Protein AF-A0A350PFK4-F1 (afdb_monomer)

Structure (mmCIF, N/CA/C/O backbone):
data_AF-A0A350PFK4-F1
#
_entry.id   AF-A0A350PFK4-F1
#
loop_
_atom_site.group_PDB
_atom_site.id
_atom_site.type_symbol
_atom_site.label_atom_id
_atom_site.label_alt_id
_atom_site.label_comp_id
_atom_site.label_asym_id
_atom_site.label_entity_id
_atom_site.label_seq_id
_atom_site.pdbx_PDB_ins_code
_atom_site.Cartn_x
_atom_site.Cartn_y
_atom_site.Cartn_z
_atom_site.occupancy
_atom_site.B_iso_or_equiv
_atom_site.auth_seq_id
_atom_site.auth_comp_id
_atom_site.auth_asym_id
_atom_site.auth_atom_id
_atom_site.pdbx_PDB_model_num
ATOM 1 N N . ASP A 1 1 ? 0.253 -9.016 -6.739 1.00 80.12 1 ASP A N 1
ATOM 2 C CA . ASP A 1 1 ? 0.658 -7.840 -5.948 1.00 80.12 1 ASP A CA 1
ATOM 3 C C . ASP A 1 1 ? 0.060 -7.994 -4.553 1.00 80.12 1 ASP A C 1
ATOM 5 O O . ASP A 1 1 ? -1.036 -8.541 -4.464 1.00 80.12 1 ASP A O 1
ATOM 9 N N . ALA A 1 2 ? 0.773 -7.601 -3.497 1.00 94.44 2 ALA A N 1
ATOM 10 C CA . ALA A 1 2 ? 0.327 -7.741 -2.106 1.00 94.44 2 ALA A CA 1
ATOM 11 C C . ALA A 1 2 ? -0.932 -6.897 -1.832 1.00 94.44 2 ALA A C 1
ATOM 13 O O . ALA A 1 2 ? -1.894 -7.385 -1.240 1.00 94.44 2 ALA A O 1
ATOM 14 N N . LEU A 1 3 ? -0.962 -5.672 -2.372 1.00 96.88 3 LEU A N 1
ATOM 15 C CA . LEU A 1 3 ? -2.106 -4.765 -2.247 1.00 96.88 3 LEU A CA 1
ATOM 16 C C . LEU A 1 3 ? -3.360 -5.329 -2.910 1.00 96.88 3 LEU A C 1
ATOM 18 O O . LEU A 1 3 ? -4.416 -5.331 -2.292 1.00 96.88 3 LEU A O 1
ATOM 22 N N . PHE A 1 4 ? -3.243 -5.857 -4.132 1.00 97.50 4 PHE A N 1
ATOM 23 C CA . PHE A 1 4 ? -4.371 -6.477 -4.835 1.00 97.50 4 PHE A CA 1
ATOM 24 C C . PHE A 1 4 ? -5.001 -7.612 -4.020 1.00 97.50 4 PHE A C 1
ATOM 26 O O . PHE A 1 4 ? -6.222 -7.688 -3.923 1.00 97.50 4 PHE A O 1
ATOM 33 N N . LEU A 1 5 ? -4.174 -8.473 -3.413 1.00 97.31 5 LEU A N 1
ATOM 34 C CA . LEU A 1 5 ? -4.668 -9.578 -2.594 1.00 97.31 5 LEU A CA 1
ATOM 35 C C . LEU A 1 5 ? -5.418 -9.071 -1.358 1.00 97.31 5 LEU A C 1
ATOM 37 O O . LEU A 1 5 ? -6.504 -9.567 -1.077 1.00 97.31 5 LEU A O 1
ATOM 41 N N . CYS A 1 6 ? -4.880 -8.063 -0.665 1.00 97.88 6 CYS A N 1
ATOM 42 C CA . CYS A 1 6 ? -5.566 -7.436 0.467 1.00 97.88 6 CYS A CA 1
ATOM 43 C C . CYS A 1 6 ? -6.889 -6.800 0.044 1.00 97.88 6 CYS A C 1
ATOM 45 O O . CYS A 1 6 ? -7.912 -7.047 0.670 1.00 97.88 6 CYS A O 1
ATOM 47 N N . CYS A 1 7 ? -6.884 -6.019 -1.036 1.00 98.19 7 CYS A N 1
ATOM 48 C CA . CYS A 1 7 ? -8.085 -5.348 -1.520 1.00 98.19 7 CYS A CA 1
ATOM 49 C C . CYS A 1 7 ? -9.170 -6.362 -1.922 1.00 98.19 7 CYS A C 1
ATOM 51 O O . CYS A 1 7 ? -10.337 -6.181 -1.596 1.00 98.19 7 CYS A O 1
ATOM 53 N N . LYS A 1 8 ? -8.783 -7.486 -2.544 1.00 98.06 8 LYS A N 1
ATOM 54 C CA . LYS A 1 8 ? -9.703 -8.599 -2.823 1.00 98.06 8 LYS A CA 1
ATOM 55 C C . LYS A 1 8 ? -10.194 -9.313 -1.566 1.00 98.06 8 LYS A C 1
ATOM 57 O O . LYS A 1 8 ? -11.352 -9.702 -1.521 1.00 98.06 8 LYS A O 1
ATOM 62 N N . TYR A 1 9 ? -9.333 -9.512 -0.571 1.00 98.06 9 TYR A N 1
ATOM 63 C CA . TYR A 1 9 ? -9.701 -10.171 0.683 1.00 98.06 9 TYR A CA 1
ATOM 64 C C . TYR A 1 9 ? -10.717 -9.353 1.492 1.00 98.06 9 TYR A C 1
ATOM 66 O O . TYR A 1 9 ? -11.637 -9.922 2.070 1.00 98.06 9 TYR A O 1
ATOM 74 N N . PHE A 1 10 ? -10.555 -8.028 1.514 1.00 98.12 10 PHE A N 1
ATOM 75 C CA . PHE A 1 10 ? -11.450 -7.111 2.221 1.00 98.12 10 PHE A CA 1
ATOM 76 C C . PHE A 1 10 ? -12.681 -6.683 1.416 1.00 98.12 10 PHE A C 1
ATOM 78 O O . PHE A 1 10 ? -13.485 -5.932 1.959 1.00 98.12 10 PHE A O 1
ATOM 85 N N . ASP A 1 11 ? -12.817 -7.150 0.170 1.00 98.06 11 ASP A N 1
ATOM 86 C CA . ASP A 1 11 ? -13.897 -6.777 -0.753 1.00 98.06 11 ASP A CA 1
ATOM 87 C C . ASP A 1 11 ? -14.102 -5.254 -0.797 1.00 98.06 11 ASP A C 1
ATOM 89 O O . ASP A 1 11 ? -15.135 -4.716 -0.400 1.00 98.06 11 ASP A O 1
ATOM 93 N N . VAL A 1 12 ? -13.028 -4.543 -1.161 1.00 98.12 12 VAL A N 1
ATOM 94 C CA . VAL A 1 12 ? -13.013 -3.077 -1.103 1.00 98.12 12 VAL A CA 1
ATOM 95 C C . VAL A 1 12 ? -13.955 -2.453 -2.135 1.00 98.12 12 VAL A C 1
ATOM 97 O O . VAL A 1 12 ? -14.027 -2.912 -3.272 1.00 98.12 12 VAL A O 1
ATOM 100 N N . ASP A 1 13 ? -14.612 -1.369 -1.731 1.00 98.38 13 ASP A N 1
ATOM 101 C CA . ASP A 1 13 ? -15.510 -0.551 -2.548 1.00 98.38 13 ASP A CA 1
ATOM 102 C C . ASP A 1 13 ? -14.851 0.823 -2.769 1.00 98.38 13 ASP A C 1
ATOM 104 O O . ASP A 1 13 ? -13.875 0.901 -3.508 1.00 98.38 13 ASP A O 1
ATOM 108 N N . GLU A 1 14 ? -15.251 1.894 -2.076 1.00 98.56 14 GLU A N 1
ATOM 109 C CA . GLU A 1 14 ? -14.534 3.180 -2.130 1.00 98.56 14 GLU A CA 1
ATOM 110 C C . GLU A 1 14 ? -13.286 3.177 -1.224 1.00 98.56 14 GLU A C 1
ATOM 112 O O . GLU A 1 14 ? -13.370 2.943 -0.014 1.00 98.56 14 GLU A O 1
ATOM 117 N N . VAL A 1 15 ? -12.117 3.481 -1.797 1.00 98.69 15 VAL A N 1
ATOM 118 C CA . VAL A 1 15 ? -10.838 3.555 -1.079 1.00 98.69 15 VAL A CA 1
ATOM 119 C C . V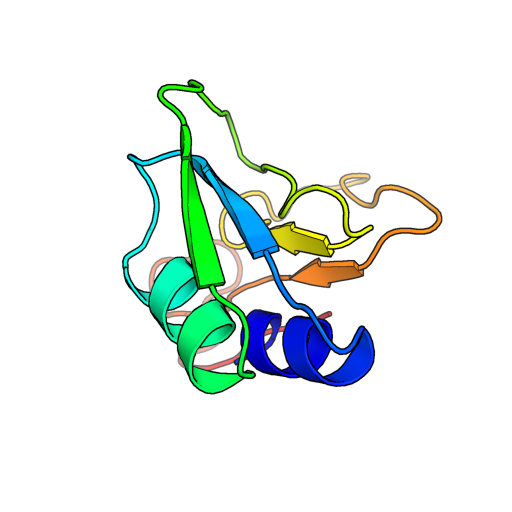AL A 1 15 ? -10.228 4.949 -1.187 1.00 98.69 15 VAL A C 1
ATOM 121 O O . VAL A 1 15 ? -9.935 5.426 -2.287 1.00 98.69 15 VAL A O 1
ATOM 124 N N . GLU A 1 16 ? -9.942 5.577 -0.044 1.00 98.69 16 GLU A N 1
ATOM 125 C CA . GLU A 1 16 ? -9.214 6.849 -0.008 1.00 98.69 16 GLU A CA 1
ATOM 126 C C . GLU A 1 16 ? -7.701 6.628 0.100 1.00 98.69 16 GLU A C 1
ATOM 128 O O . GLU A 1 16 ? -7.225 5.931 1.005 1.00 98.69 16 GLU A O 1
ATOM 133 N N . ILE A 1 17 ? -6.941 7.253 -0.804 1.00 98.56 17 ILE A N 1
ATOM 134 C CA . ILE A 1 17 ? -5.470 7.236 -0.811 1.00 98.56 17 ILE A CA 1
ATOM 135 C C . ILE A 1 17 ? -4.894 8.612 -1.183 1.00 98.56 17 ILE A C 1
ATOM 137 O O . ILE A 1 17 ? -5.533 9.362 -1.923 1.00 98.56 17 ILE A O 1
ATOM 141 N N . PRO A 1 18 ? -3.650 8.927 -0.779 1.00 98.25 18 PRO A N 1
ATOM 142 C CA . PRO A 1 18 ? -2.950 10.114 -1.250 1.00 98.25 18 PRO A CA 1
ATOM 143 C C . PRO A 1 18 ? -2.798 10.130 -2.775 1.00 98.25 18 PRO A C 1
ATOM 145 O O . PRO A 1 18 ? -2.375 9.142 -3.382 1.00 98.25 18 PRO A O 1
ATOM 148 N N . ALA A 1 19 ? -3.042 11.282 -3.397 1.00 97.75 19 ALA A N 1
ATOM 149 C CA . ALA A 1 19 ? -2.829 11.514 -4.826 1.00 97.75 19 ALA A CA 1
ATOM 150 C C . ALA A 1 19 ? -1.363 11.294 -5.231 1.00 97.75 19 ALA A C 1
ATOM 152 O O . ALA A 1 19 ? -1.059 10.785 -6.312 1.00 97.75 19 ALA A O 1
ATOM 153 N N . LYS A 1 20 ? -0.431 11.648 -4.340 1.00 97.19 20 LYS A N 1
ATOM 154 C CA . LYS A 1 20 ? 1.013 11.490 -4.545 1.00 97.19 20 LYS A CA 1
ATOM 155 C C . LYS A 1 20 ? 1.481 10.109 -4.092 1.00 97.19 20 LYS A C 1
ATOM 157 O O . LYS A 1 20 ? 2.191 9.988 -3.099 1.00 97.19 20 LYS A O 1
ATOM 162 N N . THR A 1 21 ? 1.118 9.062 -4.826 1.00 95.94 21 THR A N 1
ATOM 163 C CA . THR A 1 21 ? 1.580 7.692 -4.549 1.00 95.94 21 THR A CA 1
ATOM 164 C C . THR A 1 21 ? 2.060 6.955 -5.807 1.00 95.94 21 THR A C 1
ATOM 166 O O . THR A 1 21 ? 2.076 7.500 -6.911 1.00 95.94 21 THR A O 1
ATOM 169 N N . TYR A 1 22 ? 2.519 5.712 -5.656 1.00 94.31 22 TYR A N 1
ATOM 170 C CA . TYR A 1 22 ? 2.875 4.845 -6.774 1.00 94.31 22 TYR A CA 1
ATOM 171 C C . TYR A 1 22 ? 1.632 4.439 -7.568 1.00 94.31 22 TYR A C 1
ATOM 173 O O . TYR A 1 22 ? 0.671 3.933 -7.003 1.00 94.31 22 TYR A O 1
ATOM 181 N N . LEU A 1 23 ? 1.698 4.561 -8.899 1.00 95.62 23 LEU A N 1
ATOM 182 C CA . LEU A 1 23 ? 0.595 4.237 -9.820 1.00 95.62 23 LEU A CA 1
ATOM 183 C C . LEU A 1 23 ? 0.011 2.824 -9.644 1.00 95.62 23 LEU A C 1
ATOM 185 O O . LEU A 1 23 ? -1.154 2.596 -9.951 1.00 95.62 23 LEU A O 1
ATOM 189 N N . SER A 1 24 ? 0.805 1.870 -9.147 1.00 95.25 24 SER A N 1
ATOM 190 C CA . SER A 1 24 ? 0.369 0.488 -8.930 1.00 95.25 24 SER A CA 1
ATOM 191 C C . SER A 1 24 ? -0.668 0.353 -7.812 1.00 95.25 24 SER A C 1
ATOM 193 O O . SER A 1 24 ? -1.399 -0.636 -7.784 1.00 95.25 24 SER A O 1
ATOM 195 N N . VAL A 1 25 ? -0.747 1.322 -6.896 1.00 97.19 25 VAL A N 1
ATOM 196 C CA . VAL A 1 25 ? -1.701 1.303 -5.779 1.00 97.19 25 VAL A CA 1
ATOM 197 C C . VAL A 1 25 ? -3.134 1.532 -6.253 1.00 97.19 25 VAL A C 1
ATOM 199 O O . VAL A 1 25 ? -3.932 0.608 -6.089 1.00 97.19 25 VAL A O 1
ATOM 202 N N . PRO A 1 26 ? -3.478 2.658 -6.916 1.00 98.06 26 PRO A N 1
ATOM 203 C CA . PRO A 1 26 ? -4.817 2.825 -7.476 1.00 98.06 26 PRO A CA 1
ATOM 204 C C . PRO A 1 26 ? -5.153 1.730 -8.495 1.00 98.06 26 PRO A C 1
ATOM 206 O O . PRO A 1 26 ? -6.276 1.243 -8.515 1.00 98.06 26 PRO A O 1
ATOM 209 N N . GLN A 1 27 ? -4.180 1.260 -9.285 1.00 97.94 27 GLN A N 1
ATOM 210 C CA . GLN A 1 27 ? -4.397 0.127 -10.194 1.00 97.94 27 GLN A CA 1
ATOM 211 C C . GLN A 1 27 ? -4.784 -1.162 -9.458 1.00 97.94 27 GLN A C 1
ATOM 213 O O . GLN A 1 27 ? -5.632 -1.901 -9.948 1.00 97.94 27 GLN A O 1
ATOM 218 N N . SER A 1 28 ? -4.181 -1.443 -8.299 1.00 98.00 28 SER A N 1
ATOM 219 C CA . SER A 1 28 ? -4.513 -2.627 -7.496 1.00 98.00 28 SER A CA 1
ATOM 220 C C . SER A 1 28 ? -5.918 -2.541 -6.902 1.00 98.00 28 SER A C 1
ATOM 222 O O . SER A 1 28 ? -6.622 -3.549 -6.905 1.00 98.00 28 SER A O 1
ATOM 224 N N . ILE A 1 29 ? -6.327 -1.352 -6.449 1.00 98.56 29 ILE A N 1
ATOM 225 C CA . ILE A 1 29 ? -7.681 -1.087 -5.939 1.00 98.56 29 ILE A CA 1
ATOM 226 C C . ILE A 1 29 ? -8.710 -1.285 -7.061 1.00 98.56 29 ILE A C 1
ATOM 228 O O . ILE A 1 29 ? -9.585 -2.139 -6.940 1.00 98.56 29 ILE A O 1
ATOM 232 N N . ILE A 1 30 ? -8.526 -0.616 -8.203 1.00 98.50 30 ILE A N 1
ATOM 233 C CA . ILE A 1 30 ? -9.431 -0.720 -9.361 1.00 98.50 30 ILE A CA 1
ATOM 234 C C . ILE A 1 30 ? -9.521 -2.162 -9.867 1.00 98.50 30 ILE A C 1
ATOM 236 O O . ILE A 1 30 ? -10.601 -2.684 -10.126 1.00 98.50 30 ILE A O 1
ATOM 240 N N . HIS A 1 31 ? -8.388 -2.861 -9.961 1.00 98.25 31 HIS A N 1
ATOM 241 C CA . HIS A 1 31 ? -8.374 -4.261 -10.385 1.00 98.25 31 HIS A CA 1
ATOM 242 C C . HIS A 1 31 ? -9.070 -5.186 -9.373 1.00 98.25 31 HIS A C 1
ATOM 244 O O . HIS A 1 31 ? -9.620 -6.226 -9.745 1.00 98.25 31 HIS A O 1
ATOM 250 N N . SER A 1 32 ? -9.070 -4.823 -8.089 1.00 98.00 32 SER A N 1
ATOM 251 C CA . SER A 1 32 ? -9.823 -5.555 -7.075 1.00 98.00 32 SER A CA 1
ATOM 252 C C . SER A 1 32 ? -11.336 -5.316 -7.141 1.00 98.00 32 SER A C 1
ATOM 254 O O . SER A 1 32 ? -12.072 -6.125 -6.585 1.00 98.00 32 SER A O 1
ATOM 256 N N . GLY A 1 33 ? -11.799 -4.332 -7.915 1.00 98.06 33 GLY A N 1
ATOM 257 C CA . GLY A 1 33 ? -13.216 -4.000 -8.084 1.00 98.06 33 GLY A CA 1
ATOM 258 C C . GLY A 1 33 ? -13.674 -2.769 -7.304 1.00 98.06 33 GLY A C 1
ATOM 259 O O . GLY A 1 33 ? -14.845 -2.434 -7.410 1.00 98.06 33 GLY A O 1
ATOM 260 N N . GLY A 1 34 ? -12.773 -2.110 -6.569 1.00 98.25 34 GLY A N 1
ATOM 261 C CA . GLY A 1 34 ? -13.075 -0.883 -5.839 1.00 98.25 34 GLY A CA 1
ATOM 262 C C . GLY A 1 34 ? -12.798 0.389 -6.639 1.00 98.25 34 GLY A C 1
ATOM 263 O O . GLY A 1 34 ? -12.089 0.375 -7.649 1.00 98.25 34 GLY A O 1
ATOM 264 N N . ASP A 1 35 ? -13.295 1.506 -6.127 1.00 98.56 35 ASP A N 1
ATOM 265 C CA . ASP A 1 35 ? -13.103 2.851 -6.649 1.00 98.56 35 ASP A CA 1
ATOM 266 C C . ASP A 1 35 ? -12.082 3.634 -5.818 1.00 98.56 35 ASP A C 1
ATOM 268 O O . ASP A 1 35 ? -11.916 3.434 -4.615 1.00 98.56 35 ASP A O 1
ATOM 272 N N . VAL A 1 36 ? -11.363 4.545 -6.473 1.00 98.50 36 VAL A N 1
ATOM 273 C CA . VAL A 1 36 ? -10.298 5.326 -5.835 1.00 98.50 36 VAL A CA 1
ATOM 274 C C . VAL A 1 36 ? -10.743 6.763 -5.638 1.00 98.50 36 VAL A C 1
ATOM 276 O O . VAL A 1 36 ? -11.052 7.469 -6.599 1.00 98.50 36 VAL A O 1
ATOM 279 N N . LYS A 1 37 ? -10.642 7.230 -4.396 1.00 98.62 37 LYS A N 1
ATOM 280 C CA . LYS A 1 37 ? -10.797 8.631 -4.024 1.00 98.62 37 LYS A CA 1
ATOM 281 C C . LYS A 1 37 ? -9.447 9.204 -3.607 1.00 98.62 37 LYS A C 1
ATOM 283 O O . LYS A 1 37 ? -8.854 8.801 -2.609 1.00 98.62 37 LYS A O 1
ATOM 288 N N . PHE A 1 38 ? -8.937 10.140 -4.396 1.00 98.50 38 PHE A N 1
ATOM 289 C CA . PHE A 1 38 ? -7.652 10.767 -4.109 1.00 98.50 38 PHE A CA 1
ATOM 290 C C . PHE A 1 38 ? -7.779 11.868 -3.054 1.00 98.50 38 PHE A C 1
ATOM 292 O O . PHE A 1 38 ? -8.709 12.674 -3.099 1.00 98.50 38 PHE A O 1
ATOM 299 N N . THR A 1 39 ? -6.812 11.919 -2.141 1.00 98.06 39 THR A N 1
ATOM 300 C CA . THR A 1 39 ? -6.648 12.985 -1.145 1.00 98.06 39 THR A CA 1
ATOM 301 C C . THR A 1 39 ? -5.346 13.751 -1.379 1.00 98.06 39 THR A C 1
ATOM 303 O O . THR A 1 39 ? -4.403 13.229 -1.972 1.00 98.06 39 THR A O 1
ATOM 306 N N . ASP A 1 40 ? -5.259 14.984 -0.884 1.00 97.56 40 ASP A N 1
ATOM 307 C CA . ASP A 1 40 ? -4.027 15.789 -0.925 1.00 97.56 40 ASP A CA 1
ATOM 308 C C . ASP A 1 40 ? -3.124 15.555 0.304 1.00 97.56 40 ASP A C 1
ATOM 310 O O . ASP A 1 40 ? -2.267 16.378 0.624 1.00 97.56 40 ASP A O 1
ATOM 314 N N . ASP A 1 41 ? -3.316 14.434 1.008 1.00 95.06 41 ASP A N 1
ATOM 315 C CA . ASP A 1 41 ? -2.562 14.106 2.217 1.00 95.06 41 ASP A CA 1
ATOM 316 C C . ASP A 1 41 ? -1.068 13.914 1.902 1.00 95.06 41 ASP A C 1
ATOM 318 O O . ASP A 1 41 ? -0.677 13.108 1.051 1.00 95.06 41 ASP A O 1
ATOM 322 N N . GLU A 1 42 ? -0.206 14.614 2.637 1.00 96.31 42 GLU A N 1
ATOM 323 C CA . GLU A 1 42 ? 1.221 14.296 2.688 1.00 96.31 42 GLU A CA 1
ATOM 324 C C . GLU A 1 42 ? 1.428 13.054 3.571 1.00 96.31 42 GLU A C 1
ATOM 326 O O . GLU A 1 42 ? 0.769 12.880 4.599 1.00 96.31 42 GLU A O 1
ATOM 331 N N . TRP A 1 43 ? 2.349 12.171 3.184 1.00 95.19 43 TRP A N 1
ATOM 332 C CA . TRP A 1 43 ? 2.606 10.921 3.902 1.00 95.19 43 TRP A CA 1
ATOM 333 C C . TRP A 1 43 ? 4.096 10.589 3.941 1.00 95.19 43 TRP A C 1
ATOM 335 O O . TRP A 1 43 ? 4.856 10.929 3.033 1.00 95.19 43 TRP A O 1
ATOM 345 N N . GLU A 1 44 ? 4.515 9.876 4.989 1.00 93.75 44 GLU A N 1
ATOM 346 C CA . GLU A 1 44 ? 5.903 9.462 5.177 1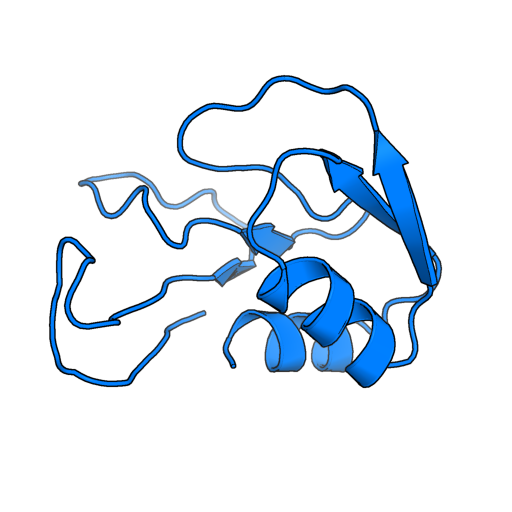.00 93.75 44 GLU A CA 1
ATOM 347 C C . GLU A 1 44 ? 5.997 7.964 5.488 1.00 93.75 44 GLU A C 1
ATOM 349 O O . GLU A 1 44 ? 5.523 7.457 6.509 1.00 93.75 44 GLU A O 1
ATOM 354 N N . GLY A 1 45 ? 6.640 7.232 4.579 1.00 92.56 45 GLY A N 1
ATOM 355 C CA . GLY A 1 45 ? 6.937 5.806 4.719 1.00 92.56 45 GLY A CA 1
ATOM 356 C C . GLY A 1 45 ? 5.739 4.876 4.505 1.00 92.56 45 GLY A C 1
ATOM 357 O O . GLY A 1 45 ? 5.898 3.876 3.803 1.00 92.56 45 GLY A O 1
ATOM 358 N N . ILE A 1 46 ? 4.577 5.187 5.086 1.00 96.19 46 ILE A N 1
ATOM 359 C CA . ILE A 1 46 ? 3.323 4.426 4.967 1.00 96.19 46 ILE A CA 1
ATOM 360 C C . ILE A 1 46 ? 2.114 5.351 4.880 1.00 96.19 46 ILE A C 1
ATOM 362 O O . ILE A 1 46 ? 2.154 6.475 5.376 1.00 96.19 46 ILE A O 1
ATOM 366 N N . TYR A 1 47 ? 1.018 4.833 4.341 1.00 97.69 47 TYR A N 1
ATOM 367 C CA . TYR A 1 47 ? -0.316 5.414 4.470 1.00 97.69 47 TYR A CA 1
ATOM 368 C C . TYR A 1 47 ? -1.365 4.298 4.426 1.00 97.69 47 TYR A C 1
ATOM 370 O O . TYR A 1 47 ? -1.102 3.190 3.951 1.00 97.69 47 TYR A O 1
ATOM 378 N N . GLN A 1 48 ? -2.543 4.590 4.969 1.00 98.06 48 GLN A N 1
ATOM 379 C CA . GLN A 1 48 ? -3.669 3.665 4.999 1.00 98.06 48 GLN A CA 1
ATOM 380 C C . GLN A 1 48 ? -4.486 3.782 3.709 1.00 98.06 48 GLN A C 1
ATOM 382 O O . GLN A 1 48 ? -4.705 4.887 3.218 1.00 98.06 48 GLN A O 1
ATOM 387 N N . LEU A 1 49 ? -4.977 2.653 3.208 1.00 98.38 49 LEU A N 1
ATOM 388 C CA . LEU A 1 49 ? -6.062 2.597 2.230 1.00 98.38 49 LEU A CA 1
ATOM 389 C C . LEU A 1 49 ? -7.378 2.699 3.008 1.00 98.38 49 LEU A C 1
ATOM 391 O O . LEU A 1 49 ? -7.921 1.686 3.449 1.00 98.38 49 LEU A O 1
ATOM 395 N N . LYS A 1 50 ? -7.848 3.921 3.273 1.00 98.38 50 LYS A N 1
ATOM 396 C CA . LYS A 1 50 ? -9.021 4.128 4.137 1.00 98.38 50 LYS A CA 1
ATOM 397 C C . LYS A 1 50 ? -10.304 3.661 3.436 1.00 98.38 50 LYS A C 1
ATOM 399 O O . LYS A 1 50 ? -10.388 3.793 2.220 1.00 98.38 50 LYS A O 1
ATOM 404 N N . PRO A 1 51 ? -11.305 3.175 4.192 1.00 98.00 51 PRO A N 1
ATOM 405 C CA . PRO A 1 51 ? -11.308 2.976 5.649 1.00 98.00 51 PRO A CA 1
ATOM 406 C C . PRO A 1 51 ? -10.704 1.630 6.104 1.00 98.00 51 PRO A C 1
ATOM 408 O O . PRO A 1 51 ? -10.770 1.288 7.284 1.00 98.00 51 PRO A O 1
ATOM 411 N N . TYR A 1 52 ? -10.127 0.851 5.191 1.00 98.50 52 TYR A N 1
ATOM 412 C CA . TYR A 1 52 ? -9.708 -0.528 5.432 1.00 98.50 52 TYR A CA 1
ATOM 413 C C . TYR A 1 52 ? -8.433 -0.621 6.285 1.00 98.50 52 TYR A C 1
ATOM 415 O O . TYR A 1 52 ? -7.577 0.266 6.228 1.00 98.50 52 TYR A O 1
ATOM 423 N N . PRO A 1 53 ? -8.234 -1.708 7.056 1.00 98.12 53 PRO A N 1
ATOM 424 C CA . PRO A 1 53 ? -7.018 -1.933 7.841 1.00 98.12 53 PRO A CA 1
ATOM 425 C C . PRO A 1 53 ? -5.852 -2.410 6.950 1.00 98.12 53 PRO A C 1
ATOM 427 O O . PRO A 1 53 ? -5.136 -3.353 7.290 1.00 98.12 53 PRO A O 1
ATOM 430 N N . ILE A 1 54 ? -5.682 -1.780 5.786 1.00 98.38 54 ILE A N 1
ATOM 431 C CA . ILE A 1 54 ? -4.654 -2.070 4.788 1.00 98.38 54 ILE A CA 1
ATOM 432 C C . ILE A 1 54 ? -3.718 -0.866 4.730 1.00 98.38 54 ILE A C 1
ATOM 434 O O . ILE A 1 54 ? -4.164 0.270 4.572 1.00 98.38 54 ILE A O 1
ATOM 438 N N . TYR A 1 55 ? -2.417 -1.115 4.820 1.00 98.06 55 TYR A N 1
ATOM 439 C CA . TYR A 1 55 ? -1.394 -0.083 4.695 1.00 98.06 55 TYR A CA 1
ATOM 440 C C . TYR A 1 55 ? -0.484 -0.389 3.514 1.00 98.06 55 TYR A C 1
ATOM 442 O O . TYR A 1 55 ? 0.074 -1.486 3.416 1.00 98.06 55 TYR A O 1
ATOM 450 N N . ASP A 1 56 ? -0.266 0.601 2.650 1.00 97.38 56 ASP A N 1
ATOM 451 C CA . ASP A 1 56 ? 0.875 0.556 1.742 1.00 97.38 56 ASP A CA 1
ATOM 452 C C . ASP A 1 56 ? 2.132 0.903 2.539 1.00 97.38 56 ASP A C 1
ATOM 454 O O . ASP A 1 56 ? 2.293 2.018 3.039 1.00 97.38 56 ASP A O 1
ATOM 458 N N . SER A 1 57 ? 3.024 -0.077 2.663 1.00 96.06 57 SER A N 1
ATOM 459 C CA . SER A 1 57 ? 4.309 0.060 3.338 1.00 96.06 57 SER A CA 1
ATOM 460 C C . SER A 1 57 ? 5.498 -0.290 2.470 1.00 96.06 57 SER A C 1
ATOM 462 O O . SER A 1 57 ? 6.608 -0.491 2.971 1.00 96.06 57 SER A O 1
ATOM 464 N N . ALA A 1 58 ? 5.305 -0.265 1.150 1.00 92.31 58 ALA A N 1
ATOM 465 C CA . ALA A 1 58 ? 6.254 -0.744 0.159 1.00 92.31 58 ALA A CA 1
ATOM 466 C C . ALA A 1 58 ? 7.662 -0.132 0.253 1.00 92.31 58 ALA A C 1
ATOM 468 O O . ALA A 1 58 ? 8.564 -0.629 -0.421 1.00 92.31 58 ALA A O 1
ATOM 469 N N . LYS A 1 59 ? 7.869 0.971 0.981 1.00 88.75 59 LYS A N 1
ATOM 470 C CA . LYS A 1 59 ? 9.181 1.599 1.199 1.00 88.75 59 LYS A CA 1
ATOM 471 C C . LYS A 1 59 ? 9.671 1.618 2.650 1.00 88.75 59 LYS A C 1
ATOM 473 O O . LYS A 1 59 ? 10.820 1.987 2.839 1.00 88.75 59 LYS A O 1
ATOM 478 N N . ARG A 1 60 ? 8.871 1.249 3.656 1.00 90.88 60 ARG A N 1
ATOM 479 C CA . ARG A 1 60 ? 9.232 1.516 5.062 1.00 90.88 60 ARG A CA 1
ATOM 480 C C . ARG A 1 60 ? 10.174 0.491 5.693 1.00 90.88 60 ARG A C 1
ATOM 482 O O . ARG A 1 60 ? 10.863 0.878 6.612 1.00 90.88 60 ARG A O 1
ATOM 489 N N . PHE A 1 61 ? 10.211 -0.757 5.212 1.00 92.19 61 PHE A N 1
ATOM 490 C CA . PHE A 1 61 ? 10.945 -1.919 5.765 1.00 92.19 61 PHE A CA 1
ATOM 491 C C . PHE A 1 61 ? 11.999 -1.628 6.867 1.00 92.19 61 PHE A C 1
ATOM 493 O O . PHE A 1 61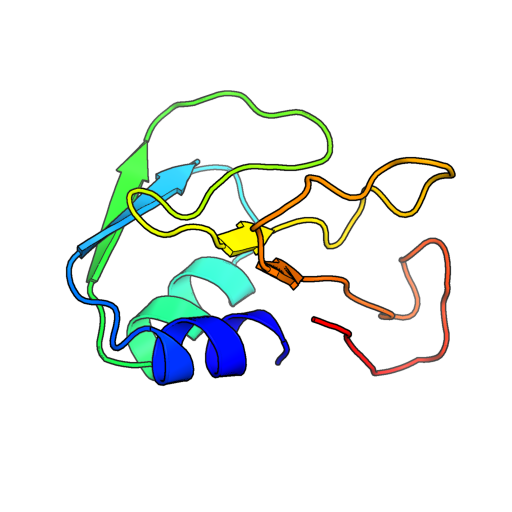 ? 13.196 -1.550 6.590 1.00 92.19 61 PHE A O 1
ATOM 500 N N . THR A 1 62 ? 11.543 -1.494 8.120 1.00 93.75 62 THR A N 1
ATOM 501 C CA . THR A 1 62 ? 12.352 -1.190 9.318 1.00 93.75 62 THR A CA 1
ATOM 502 C C . THR A 1 62 ? 11.946 -2.079 10.493 1.00 93.75 62 THR A C 1
ATOM 504 O O . THR A 1 62 ? 10.831 -2.599 10.540 1.00 93.75 62 THR A O 1
ATOM 507 N N . SER A 1 63 ? 12.820 -2.210 11.494 1.00 94.19 63 SER A N 1
ATOM 508 C CA . SER A 1 63 ? 12.490 -2.884 12.756 1.0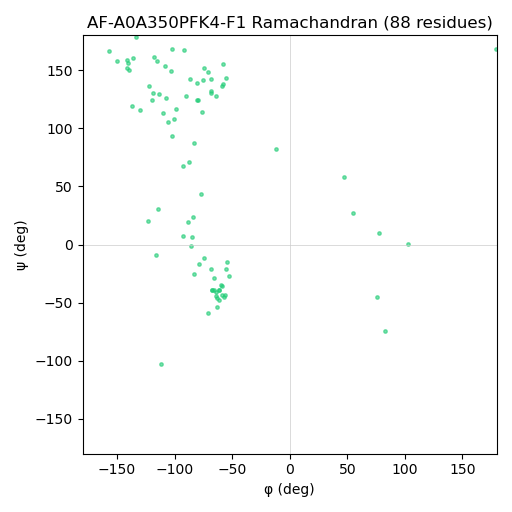0 94.19 63 SER A CA 1
ATOM 509 C C . SER A 1 63 ? 11.254 -2.268 13.421 1.00 94.19 63 SER A C 1
ATOM 511 O O . SER A 1 63 ? 11.075 -1.050 13.387 1.00 94.19 63 SER A O 1
ATOM 513 N N . ASN A 1 64 ? 10.421 -3.110 14.043 1.00 94.19 64 ASN A N 1
ATOM 514 C CA . ASN A 1 64 ? 9.219 -2.712 14.791 1.00 94.19 64 ASN A CA 1
ATOM 515 C C . ASN A 1 64 ? 8.213 -1.857 13.992 1.00 94.19 64 ASN A C 1
ATOM 517 O O . ASN A 1 64 ? 7.489 -1.054 14.569 1.00 94.19 64 ASN A O 1
ATOM 521 N N . MET A 1 65 ? 8.169 -1.999 12.662 1.00 94.31 65 MET A N 1
ATOM 522 C CA . MET A 1 65 ? 7.250 -1.221 11.821 1.00 94.31 65 MET A CA 1
ATOM 523 C C . MET A 1 65 ? 5.808 -1.735 11.807 1.00 94.31 65 MET A C 1
ATOM 525 O O . MET A 1 65 ? 4.936 -1.021 11.320 1.00 94.31 65 MET A O 1
ATOM 529 N N . TYR A 1 66 ? 5.581 -2.975 12.250 1.00 96.25 66 TYR A N 1
ATOM 530 C CA . TYR A 1 66 ? 4.281 -3.629 12.149 1.00 96.25 66 TYR A CA 1
ATOM 531 C C . TYR A 1 66 ? 3.253 -2.956 13.060 1.00 96.25 66 TYR A C 1
ATOM 533 O O . TYR A 1 66 ? 3.514 -2.752 14.245 1.00 96.25 66 TYR A O 1
ATOM 541 N N . ILE A 1 67 ? 2.086 -2.636 12.501 1.00 96.56 67 ILE A N 1
ATOM 542 C CA . ILE A 1 67 ? 0.943 -2.111 13.245 1.00 96.56 67 ILE A CA 1
ATOM 543 C C . ILE A 1 67 ? -0.009 -3.282 13.498 1.00 96.56 67 ILE A C 1
ATOM 545 O O . ILE A 1 67 ? -0.530 -3.883 12.557 1.00 96.56 67 ILE A O 1
ATOM 549 N N . GLU A 1 68 ? -0.221 -3.617 14.768 1.00 97.25 68 GLU A N 1
ATOM 550 C CA . GLU A 1 68 ? -1.067 -4.742 15.169 1.00 97.25 68 GLU A CA 1
ATOM 551 C C . GLU A 1 68 ? -2.502 -4.605 14.637 1.00 97.25 68 GLU A C 1
ATOM 553 O O . GLU A 1 68 ? -3.079 -3.518 14.632 1.00 97.25 68 GLU A O 1
ATOM 558 N N . GLY A 1 69 ? -3.073 -5.718 14.163 1.00 96.25 69 GLY A N 1
ATOM 559 C CA . GLY A 1 69 ? -4.432 -5.749 13.615 1.00 96.25 69 GLY A CA 1
ATOM 560 C C . GLY A 1 69 ? -4.557 -5.188 12.194 1.00 96.25 69 GLY A C 1
ATOM 561 O O . GLY A 1 69 ? -5.672 -5.010 11.708 1.00 96.25 69 GLY A O 1
ATOM 562 N N . THR A 1 70 ? -3.436 -4.922 11.517 1.00 97.62 70 THR A N 1
ATOM 563 C CA . THR A 1 70 ? -3.417 -4.386 10.149 1.00 97.62 70 THR A CA 1
ATOM 564 C C . THR A 1 70 ? -2.740 -5.336 9.163 1.00 97.62 70 THR A C 1
ATOM 566 O O . THR A 1 70 ? -1.978 -6.227 9.547 1.00 97.62 70 THR A O 1
ATOM 569 N N . ASN A 1 71 ? -3.019 -5.126 7.877 1.00 97.75 71 ASN A N 1
ATOM 570 C CA . ASN A 1 71 ? -2.374 -5.798 6.754 1.00 97.75 71 ASN A CA 1
ATOM 571 C C . ASN A 1 71 ? -1.408 -4.811 6.092 1.00 97.75 71 ASN A C 1
ATOM 573 O O . ASN A 1 71 ? -1.833 -3.870 5.415 1.00 97.75 71 ASN A O 1
ATOM 577 N N . MET A 1 72 ? -0.105 -4.996 6.311 1.00 97.44 72 MET A N 1
ATOM 578 C CA . MET A 1 72 ? 0.928 -4.086 5.814 1.00 97.44 72 MET A CA 1
ATOM 579 C C . MET A 1 72 ? 1.584 -4.658 4.562 1.00 97.44 72 MET A C 1
ATOM 581 O O . MET A 1 72 ? 2.380 -5.589 4.619 1.00 97.44 72 MET A O 1
ATOM 585 N N . CYS A 1 73 ? 1.294 -4.057 3.413 1.00 96.69 73 CYS A N 1
ATOM 586 C CA . CYS A 1 73 ? 1.819 -4.526 2.140 1.00 96.69 73 CYS A CA 1
ATOM 587 C C . CY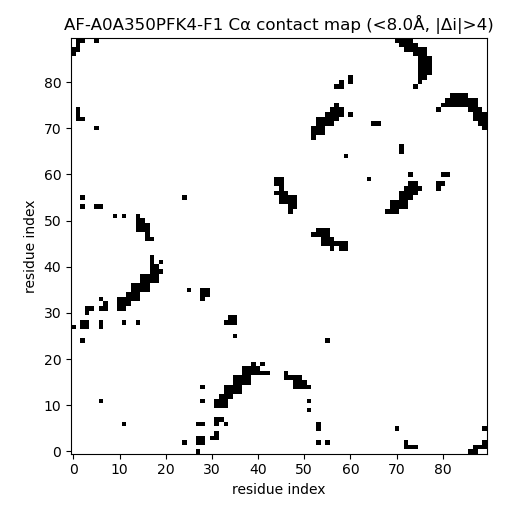S A 1 73 ? 3.257 -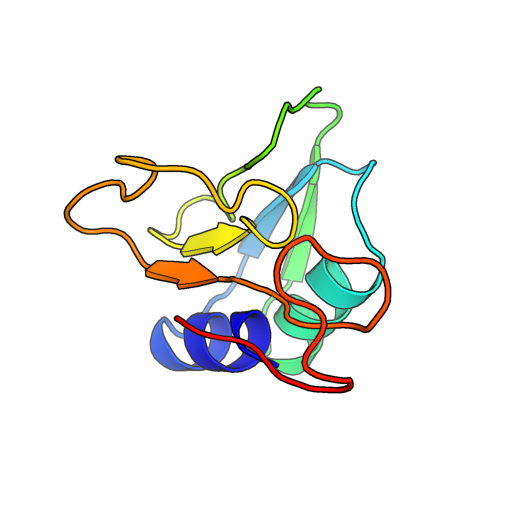4.040 1.923 1.00 96.69 73 CYS A C 1
ATOM 589 O O . CYS A 1 73 ? 3.524 -2.835 1.923 1.00 96.69 73 CYS A O 1
ATOM 591 N N . LEU A 1 74 ? 4.180 -4.971 1.689 1.00 94.12 74 LEU A N 1
ATOM 592 C CA . LEU A 1 74 ? 5.577 -4.710 1.344 1.00 94.12 74 LEU A CA 1
ATOM 593 C C . LEU A 1 74 ? 5.861 -5.047 -0.121 1.00 94.12 74 LEU A C 1
ATOM 595 O O . LEU A 1 74 ? 5.243 -5.925 -0.721 1.00 94.12 74 LEU A O 1
ATOM 599 N N . SER A 1 75 ? 6.861 -4.369 -0.683 1.00 93.12 75 SER A N 1
ATOM 600 C CA . SER A 1 75 ? 7.378 -4.628 -2.025 1.00 93.12 75 SER A CA 1
ATOM 601 C C . SER A 1 75 ? 8.860 -4.951 -1.945 1.00 93.12 75 SER A C 1
ATOM 603 O O . SER A 1 75 ? 9.622 -4.252 -1.275 1.00 93.12 75 SER A O 1
ATOM 605 N N . PHE A 1 76 ? 9.269 -5.968 -2.695 1.00 92.88 76 PHE A N 1
ATOM 606 C CA . PHE A 1 76 ? 10.653 -6.422 -2.788 1.00 92.88 76 PHE A CA 1
ATOM 607 C C . PHE A 1 76 ? 11.249 -6.221 -4.184 1.00 92.88 76 PHE A C 1
ATOM 609 O O . PHE A 1 76 ? 12.093 -6.986 -4.654 1.00 92.88 76 PHE A O 1
ATOM 616 N N . HIS A 1 77 ? 10.774 -5.186 -4.879 1.00 92.0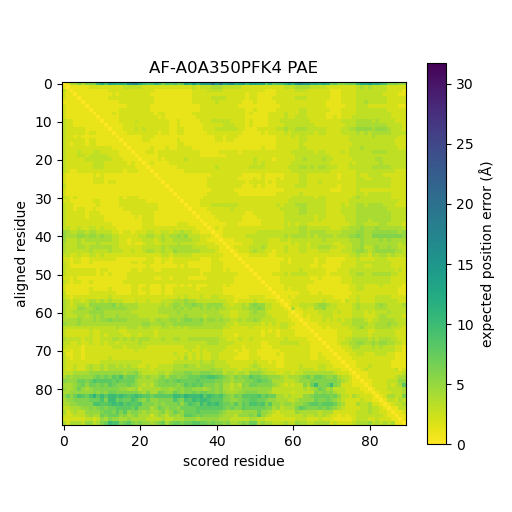0 77 HIS A N 1
ATOM 617 C CA . HIS A 1 77 ? 11.355 -4.757 -6.146 1.00 92.00 77 HIS A CA 1
ATOM 618 C C . HIS A 1 77 ? 12.844 -4.400 -5.979 1.00 92.00 77 HIS A C 1
ATOM 620 O O . HIS A 1 77 ? 13.267 -3.963 -4.912 1.00 92.00 77 HIS A O 1
ATOM 626 N N . ILE A 1 78 ? 13.636 -4.485 -7.053 1.00 89.75 78 ILE A N 1
ATOM 627 C CA . ILE A 1 78 ? 15.099 -4.270 -7.025 1.00 89.75 78 ILE A CA 1
ATOM 628 C C . ILE A 1 78 ? 15.553 -2.918 -6.429 1.00 89.75 78 ILE A C 1
ATOM 630 O O . ILE A 1 78 ? 16.686 -2.771 -5.996 1.00 89.75 78 ILE A O 1
ATOM 634 N N . LYS A 1 79 ? 14.662 -1.919 -6.398 1.00 87.44 79 LYS A N 1
ATOM 635 C CA . LYS A 1 79 ? 14.914 -0.576 -5.836 1.00 87.44 79 LYS A CA 1
ATOM 636 C C . LYS A 1 79 ? 14.511 -0.432 -4.355 1.00 87.44 79 LYS A C 1
ATOM 638 O O . LYS A 1 79 ? 14.448 0.691 -3.861 1.00 87.44 79 LYS A O 1
ATOM 643 N N . LYS A 1 80 ? 14.122 -1.516 -3.682 1.00 88.56 80 LYS A N 1
ATOM 644 C CA . LYS A 1 80 ? 13.633 -1.522 -2.290 1.00 88.56 80 LYS A CA 1
ATOM 645 C C . LYS A 1 80 ? 14.728 -2.001 -1.337 1.00 88.56 80 LYS A C 1
ATOM 647 O O . LYS A 1 80 ? 15.739 -2.527 -1.785 1.00 88.56 80 LYS A O 1
ATOM 652 N N . HIS A 1 81 ? 14.513 -1.833 -0.030 1.00 88.06 81 HIS A N 1
ATOM 653 C CA . HIS A 1 81 ? 15.481 -2.240 0.997 1.00 88.06 81 HIS A CA 1
ATOM 654 C C . HIS A 1 81 ? 15.836 -3.731 0.914 1.00 88.06 81 HIS A C 1
ATOM 656 O O . HIS A 1 81 ? 17.011 -4.081 0.936 1.00 88.06 81 HIS A O 1
ATOM 662 N N . LEU A 1 82 ? 14.827 -4.598 0.761 1.00 88.38 82 LEU A N 1
ATOM 663 C CA . LEU A 1 82 ? 15.014 -6.023 0.498 1.00 88.38 82 LEU A CA 1
ATOM 664 C C . LEU A 1 82 ? 14.771 -6.306 -0.991 1.00 88.38 82 LEU A C 1
ATOM 666 O O . LEU A 1 82 ? 13.638 -6.492 -1.429 1.00 88.38 82 LEU A O 1
ATOM 670 N N . ALA A 1 83 ? 15.841 -6.287 -1.780 1.00 89.06 83 ALA A N 1
ATOM 671 C CA . ALA A 1 83 ? 15.794 -6.317 -3.240 1.00 89.06 83 ALA A CA 1
ATOM 672 C C . ALA A 1 83 ? 15.886 -7.743 -3.825 1.00 89.06 83 ALA A C 1
ATOM 674 O O . ALA A 1 83 ? 16.851 -8.073 -4.511 1.00 89.06 83 ALA A O 1
ATOM 675 N N . ILE A 1 84 ? 14.869 -8.590 -3.621 1.00 90.88 84 ILE A N 1
ATOM 676 C CA . ILE A 1 84 ? 14.823 -9.961 -4.192 1.00 90.88 84 ILE A CA 1
ATOM 677 C C . ILE A 1 84 ? 14.291 -10.013 -5.642 1.00 90.88 84 ILE A C 1
ATOM 679 O O . ILE A 1 84 ? 13.773 -11.024 -6.111 1.00 90.88 84 ILE A O 1
ATOM 683 N N . GLY A 1 85 ? 14.402 -8.906 -6.379 1.00 90.31 85 GLY A N 1
ATOM 684 C CA . GLY A 1 85 ? 13.983 -8.785 -7.777 1.00 90.31 85 GLY A CA 1
ATOM 685 C C . GLY A 1 85 ? 12.488 -8.510 -7.938 1.00 90.31 85 GLY A C 1
ATOM 686 O O . GLY A 1 85 ? 12.106 -7.384 -8.270 1.00 90.31 85 GLY A O 1
ATOM 687 N N . LYS A 1 86 ? 11.647 -9.529 -7.723 1.00 87.69 86 LYS A N 1
ATOM 688 C CA . LYS A 1 86 ? 10.179 -9.431 -7.789 1.00 87.69 86 LYS A CA 1
ATOM 689 C C . LYS A 1 86 ? 9.552 -10.191 -6.626 1.00 87.69 86 LYS A C 1
ATOM 691 O O . LYS A 1 86 ? 9.704 -11.401 -6.521 1.00 87.69 86 LYS A O 1
ATOM 696 N N . GLY A 1 87 ? 8.806 -9.480 -5.791 1.00 89.19 87 GLY A N 1
ATOM 697 C CA . GLY A 1 87 ? 8.085 -10.065 -4.670 1.00 89.19 87 GLY A CA 1
ATOM 698 C C . GLY A 1 87 ? 7.331 -9.010 -3.873 1.00 89.19 87 GLY A C 1
ATOM 699 O O . GLY A 1 87 ? 7.546 -7.806 -4.052 1.00 89.19 87 GLY A O 1
ATOM 700 N N . GLY A 1 88 ? 6.456 -9.478 -2.996 1.00 91.62 88 GLY A N 1
ATOM 701 C CA . GLY A 1 88 ? 5.759 -8.670 -2.006 1.00 91.62 88 GLY A CA 1
ATOM 702 C C . GLY A 1 88 ? 5.311 -9.547 -0.843 1.00 91.62 88 GLY A C 1
ATO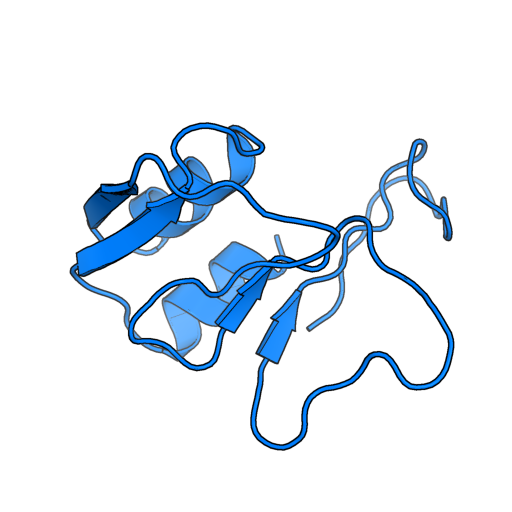M 703 O O . GLY A 1 88 ? 5.359 -10.773 -0.945 1.00 91.62 88 GLY A O 1
ATOM 704 N N . MET A 1 89 ? 4.909 -8.913 0.250 1.00 92.94 89 MET A N 1
ATOM 705 C CA . MET A 1 89 ? 4.424 -9.580 1.459 1.00 92.94 89 MET A CA 1
ATOM 706 C C . MET A 1 89 ? 3.227 -8.812 2.008 1.00 92.94 89 MET A C 1
ATOM 708 O O . MET A 1 89 ? 3.142 -7.600 1.799 1.00 92.94 89 MET A O 1
ATOM 712 N N . VAL A 1 90 ? 2.326 -9.537 2.661 1.00 90.19 90 VAL A N 1
ATOM 713 C CA . VAL A 1 90 ? 1.231 -9.019 3.486 1.00 90.19 90 VAL A CA 1
ATOM 714 C C . VAL A 1 90 ? 1.473 -9.508 4.903 1.00 90.19 90 VAL A C 1
ATOM 716 O O . VAL A 1 90 ? 1.875 -10.690 5.013 1.00 90.19 90 VAL A O 1
#

Sequence (90 aa):
DALFLCCKYFDVDEVEIPAKTYLSVPQSIIHSGGDVKFTDDEWEGIYQLKPYPIYDSAKRFTSNMYIEGTNMCLSFHIKKHLAIGKGGMV

Solvent-accessible surface area (backbone atoms only — not comparable to full-atom values): 5133 Å² total; per-residue (Å²): 109,35,58,29,52,50,30,47,74,67,65,43,48,77,31,39,38,46,64,89,61,66,73,66,54,61,51,23,37,46,73,42,68,16,46,80,43,73,38,91,59,86,77,73,60,45,50,56,41,33,91,50,64,36,29,52,28,48,74,45,90,52,87,90,66,78,58,86,94,50,42,52,19,34,41,16,37,66,91,31,96,58,50,72,53,74,53,56,41,101

Nearest PDB structures (foldseek):
  1wqa-assembly1_A  TM=7.738E-01  e=1.304E+00  Pyrococcus horikoshii
  3wkr-assembly1_A  TM=6.895E-01  e=1.221E+00  Methanocaldococcus jannaschii DSM 2661
  1tdj-assembly1_A-2  TM=6.870E-01  e=1.487E+00  Escherichia coli
  4pcu-assembly1_B  TM=6.299E-01  e=1.392E+00  Homo sapiens
  6q6i-assembly1_A  TM=5.028E-01  e=1.487E+00  Pseudomonas aeruginosa

Radius of gyration: 12.28 Å; Cα contacts (8 Å, |Δi|>4): 176; chains: 1; bounding box: 31×26×26 Å

Foldseek 3Di:
DLLLVQLLVVVEAEWEDAPPDDPVNQVSNVVSVYHYDHDPDD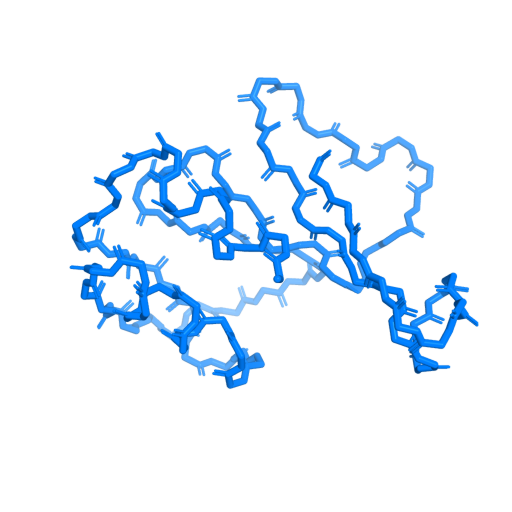DDQWDDRPPALEIANQANPDPPPDDPPGHYKYFQDCPHPNPPHGDIGD

pLDDT: mean 95.44, std 3.64, range [80.12, 98.69]

Secondary structure (DSSP, 8-state):
-HHHHHHHHTT--EEEEESSS-THHHHHHHHHT-EEEEE----BSBEE-BTSSEEE-TTT--TT-PPTTSEEEEE--TTSSS--SS-EE-

Mean predicted aligned error: 2.68 Å